Protein AF-A0AAJ5C1U9-F1 (afdb_monomer)

Organism: NCBI:txid1010

pLDDT: mean 83.87, std 9.28, range [58.94, 96.69]

Solvent-accessible surface area (backbone atoms only — not comparable to full-atom values): 5823 Å² total; per-residue (Å²): 107,58,86,81,45,65,88,52,73,39,72,42,78,56,99,93,44,58,37,71,34,45,79,69,57,89,79,74,87,80,86,63,81,85,68,64,58,55,87,68,57,90,70,85,88,76,88,62,99,40,72,65,67,41,40,72,78,59,61,78,93,62,54,71,69,56,49,50,48,38,72,75,45,49,55,60,53,51,52,54,52,51,52,52,63,74,74,107

Secondary structure (DSSP, 8-state):
-TTTSTT--S-EEETTEEES-SSS---S--SS--GGGGGG-S------SSHHHHHHHS-----HHHHHHIIIIIHHHHHHHHHHHHT-

Structure (mmCIF, N/CA/C/O backbone):
data_AF-A0AAJ5C1U9-F1
#
_entry.id   AF-A0AAJ5C1U9-F1
#
loop_
_atom_site.group_PDB
_atom_site.id
_atom_site.type_symbol
_atom_site.label_atom_id
_atom_site.label_alt_id
_atom_site.label_comp_id
_atom_site.label_asym_id
_atom_site.label_entity_id
_atom_site.label_seq_id
_atom_site.pdbx_PDB_ins_code
_atom_site.Cartn_x
_atom_site.Cartn_y
_atom_site.Cartn_z
_atom_site.occupancy
_atom_site.B_iso_or_equiv
_atom_site.auth_seq_id
_atom_site.auth_comp_id
_atom_site.auth_asym_id
_atom_site.auth_atom_id
_atom_site.pdbx_PDB_model_num
ATOM 1 N N . MET A 1 1 ? 8.405 16.117 -4.243 1.00 76.06 1 MET A N 1
ATOM 2 C CA . MET A 1 1 ? 9.081 15.231 -3.264 1.00 76.06 1 MET A CA 1
ATOM 3 C C . MET A 1 1 ? 10.554 15.571 -3.092 1.00 76.06 1 MET A C 1
ATOM 5 O O . MET A 1 1 ? 10.930 15.873 -1.971 1.00 76.06 1 MET A O 1
ATOM 9 N N . GLN A 1 2 ? 11.362 15.604 -4.155 1.00 79.88 2 GLN A N 1
ATOM 10 C CA . GLN A 1 2 ? 12.803 15.907 -4.069 1.00 79.88 2 GLN A CA 1
ATOM 11 C C . GLN A 1 2 ? 13.116 17.228 -3.349 1.00 79.88 2 GLN A C 1
ATOM 13 O O . GLN A 1 2 ? 13.978 17.277 -2.484 1.00 79.88 2 GLN A O 1
ATOM 18 N N . GLN A 1 3 ? 12.328 18.282 -3.591 1.00 83.44 3 GLN A N 1
ATOM 19 C CA . GLN A 1 3 ? 12.480 19.551 -2.866 1.00 83.44 3 GLN A CA 1
ATOM 20 C C . GLN A 1 3 ? 12.145 19.479 -1.365 1.00 83.44 3 GLN A C 1
ATOM 22 O O . GLN A 1 3 ? 12.628 20.309 -0.604 1.00 83.44 3 GLN A O 1
ATOM 27 N N . LYS A 1 4 ? 11.313 18.521 -0.941 1.00 85.00 4 LYS A N 1
ATOM 28 C CA . LYS A 1 4 ? 10.919 18.324 0.463 1.00 85.00 4 LYS A CA 1
ATOM 29 C C . LYS A 1 4 ? 11.934 17.461 1.223 1.00 85.00 4 LYS A C 1
ATOM 31 O O . LYS A 1 4 ? 12.061 17.608 2.429 1.00 85.00 4 LYS A O 1
ATOM 36 N N . PHE A 1 5 ? 12.653 16.589 0.517 1.00 84.12 5 PHE A N 1
ATOM 37 C CA . PHE A 1 5 ? 13.634 15.653 1.072 1.00 84.12 5 PHE A CA 1
ATOM 38 C C . PHE A 1 5 ? 15.028 15.889 0.465 1.00 84.12 5 PHE A C 1
ATOM 40 O O . PHE A 1 5 ? 15.695 14.946 0.059 1.00 84.12 5 PHE A O 1
ATOM 47 N N . ARG A 1 6 ? 15.461 17.156 0.368 1.00 80.75 6 ARG A N 1
ATOM 48 C CA . ARG A 1 6 ? 16.724 17.550 -0.296 1.00 80.75 6 ARG A CA 1
ATOM 49 C C . ARG A 1 6 ? 17.979 16.957 0.351 1.00 80.75 6 ARG A C 1
ATOM 51 O O . ARG A 1 6 ? 18.957 16.730 -0.344 1.00 80.75 6 ARG A O 1
ATOM 58 N N . GLU A 1 7 ? 17.921 16.681 1.651 1.00 82.19 7 GLU A N 1
ATOM 59 C CA . GLU A 1 7 ? 19.007 16.050 2.416 1.00 82.19 7 GLU A CA 1
ATOM 60 C C . GLU A 1 7 ? 19.157 14.545 2.115 1.00 82.19 7 GLU A C 1
ATOM 62 O O . GLU A 1 7 ? 20.147 13.925 2.491 1.00 82.19 7 GLU A O 1
ATOM 67 N N . CYS A 1 8 ? 18.173 13.928 1.449 1.00 79.81 8 CYS A N 1
ATOM 68 C CA . CYS A 1 8 ? 18.243 12.530 1.042 1.00 79.81 8 CYS A CA 1
ATOM 69 C C . CYS A 1 8 ? 19.023 12.435 -0.274 1.00 79.81 8 CYS A C 1
ATOM 71 O O . CYS A 1 8 ? 18.492 12.689 -1.354 1.00 79.81 8 CYS A O 1
ATOM 73 N N . THR A 1 9 ? 20.310 12.114 -0.172 1.00 77.81 9 THR A N 1
ATOM 74 C CA . THR A 1 9 ? 21.234 12.053 -1.316 1.00 77.81 9 THR A CA 1
ATOM 75 C C . THR A 1 9 ? 21.375 10.653 -1.916 1.00 77.81 9 THR A C 1
ATOM 77 O O . THR A 1 9 ? 21.981 10.500 -2.973 1.00 77.81 9 THR A O 1
ATOM 80 N N . THR A 1 10 ? 20.821 9.638 -1.253 1.00 82.25 10 THR A N 1
ATOM 81 C CA . THR A 1 10 ? 20.986 8.219 -1.586 1.00 82.25 10 THR A CA 1
ATOM 82 C C . THR A 1 10 ? 19.619 7.552 -1.787 1.00 82.25 10 THR A C 1
ATOM 84 O O . THR A 1 10 ? 18.759 8.104 -2.480 1.00 82.25 10 THR A O 1
ATOM 87 N 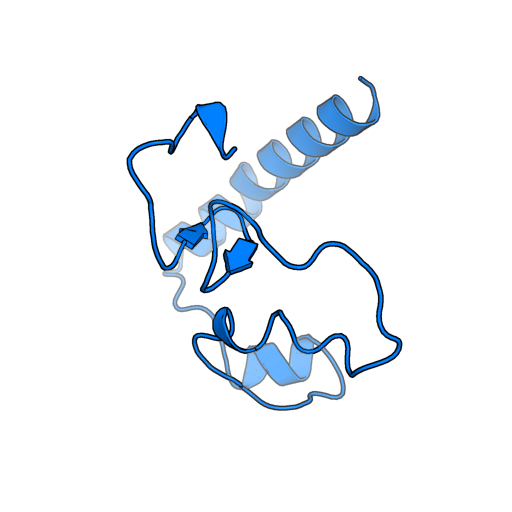N . THR A 1 11 ? 19.405 6.369 -1.209 1.00 85.81 11 THR A N 1
ATOM 88 C CA . THR A 1 11 ? 18.169 5.604 -1.330 1.00 85.81 11 THR A CA 1
ATOM 89 C C . THR A 1 11 ? 17.009 6.307 -0.632 1.00 85.81 11 THR A C 1
ATOM 91 O O . THR A 1 11 ? 17.089 6.664 0.545 1.00 85.81 11 THR A O 1
ATOM 94 N N . PHE A 1 12 ? 15.892 6.434 -1.342 1.00 85.75 12 PHE A N 1
ATOM 95 C CA . PHE A 1 12 ? 14.628 6.910 -0.796 1.00 85.75 12 PHE A CA 1
ATOM 96 C C . PHE A 1 12 ? 13.572 5.813 -0.885 1.00 85.75 12 PHE A C 1
ATOM 98 O O . PHE A 1 12 ? 13.364 5.242 -1.953 1.00 85.75 12 PHE A O 1
ATOM 105 N N . CYS A 1 13 ? 12.874 5.571 0.226 1.00 83.06 13 CYS A N 1
ATOM 106 C CA . CYS A 1 13 ? 11.715 4.689 0.303 1.00 83.06 13 CYS A CA 1
ATOM 107 C C . CYS A 1 13 ? 10.582 5.407 1.047 1.00 83.06 13 CYS A C 1
ATOM 109 O O . CYS A 1 13 ? 10.716 5.758 2.222 1.00 83.06 13 CYS A O 1
ATOM 111 N N . GLY A 1 14 ? 9.463 5.654 0.367 1.00 79.62 14 GLY A N 1
ATOM 112 C CA . GLY A 1 14 ? 8.303 6.300 0.975 1.00 79.62 14 GLY A CA 1
ATOM 113 C C . GLY A 1 14 ? 7.241 6.696 -0.042 1.00 79.62 14 GLY A C 1
ATOM 114 O O . GLY A 1 14 ? 7.524 6.850 -1.224 1.00 79.62 14 GLY A O 1
ATOM 115 N N . TYR A 1 15 ? 5.999 6.876 0.418 1.00 80.56 15 TYR A N 1
ATOM 116 C CA . TYR A 1 15 ? 4.862 7.268 -0.434 1.00 80.56 15 TYR A CA 1
ATOM 117 C C . TYR A 1 15 ? 4.651 6.358 -1.666 1.00 80.56 15 TYR A C 1
ATOM 119 O O . TYR A 1 15 ? 4.149 6.817 -2.686 1.00 80.56 15 TYR A O 1
ATOM 127 N N . GLY A 1 16 ? 5.048 5.081 -1.584 1.00 75.50 16 GLY A N 1
ATOM 128 C CA . GLY A 1 16 ? 4.987 4.136 -2.707 1.00 75.50 16 GLY A CA 1
ATOM 129 C C . GLY A 1 16 ? 6.100 4.296 -3.750 1.00 75.50 16 GLY A C 1
ATOM 130 O O . GLY A 1 16 ? 6.011 3.702 -4.818 1.00 75.50 16 GLY A O 1
ATOM 131 N N . VAL A 1 17 ? 7.138 5.086 -3.460 1.00 77.50 17 VAL A N 1
ATOM 132 C CA . VAL A 1 17 ? 8.305 5.294 -4.325 1.00 77.50 17 VAL A CA 1
ATOM 133 C C . VAL A 1 17 ? 9.534 4.672 -3.671 1.00 77.50 17 VAL A C 1
ATOM 135 O O . VAL A 1 17 ? 9.814 4.946 -2.501 1.00 77.50 17 VAL A O 1
ATOM 138 N N . TYR A 1 18 ? 10.277 3.881 -4.444 1.00 80.81 18 TYR A N 1
ATOM 139 C CA . TYR A 1 18 ? 11.615 3.415 -4.099 1.00 80.81 18 TYR A CA 1
ATOM 140 C C . T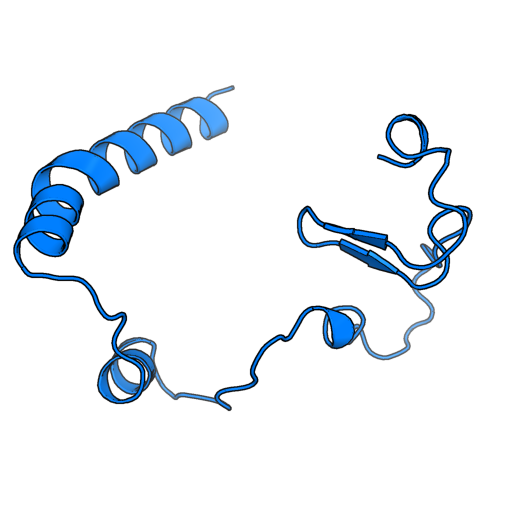YR A 1 18 ? 12.592 3.819 -5.211 1.00 80.81 18 TYR A C 1
ATOM 142 O O . TYR A 1 18 ? 12.321 3.578 -6.384 1.00 80.81 18 TYR A O 1
ATOM 150 N N . THR A 1 19 ? 13.726 4.425 -4.863 1.00 81.75 19 THR A N 1
ATOM 151 C CA . THR A 1 19 ? 14.834 4.685 -5.800 1.00 81.75 19 THR A CA 1
ATOM 152 C C . THR A 1 19 ? 16.161 4.706 -5.051 1.00 81.75 19 THR A C 1
ATOM 154 O O . THR A 1 19 ? 16.232 5.254 -3.954 1.00 81.75 19 THR A O 1
AT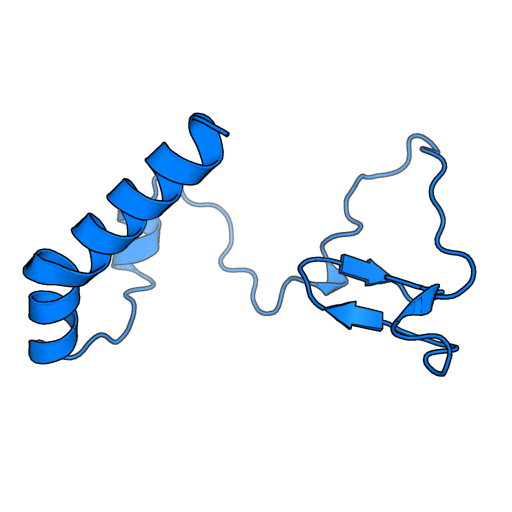OM 157 N N . ASP A 1 20 ? 17.217 4.155 -5.652 1.00 82.81 20 ASP A N 1
ATOM 158 C CA . ASP A 1 20 ? 18.589 4.245 -5.122 1.00 82.81 20 ASP A CA 1
ATOM 159 C C . ASP A 1 20 ? 19.263 5.584 -5.436 1.00 82.81 20 ASP A C 1
ATOM 161 O O . ASP A 1 20 ? 20.275 5.937 -4.834 1.00 82.81 20 ASP A O 1
ATOM 165 N N . ASN A 1 21 ? 18.692 6.343 -6.372 1.00 82.88 21 ASN A N 1
ATOM 166 C CA . ASN A 1 21 ? 19.154 7.670 -6.741 1.00 82.88 21 ASN A CA 1
ATOM 167 C C . ASN A 1 21 ? 17.983 8.645 -6.634 1.00 82.88 21 ASN A C 1
ATOM 169 O O . ASN A 1 21 ? 17.228 8.848 -7.585 1.00 82.88 21 ASN A O 1
ATOM 173 N N . PHE A 1 22 ? 17.784 9.215 -5.446 1.00 84.75 22 PHE A N 1
ATOM 174 C CA . PHE A 1 22 ? 16.667 10.126 -5.211 1.00 84.75 22 PHE A CA 1
ATOM 175 C C . PHE A 1 22 ? 16.854 11.505 -5.854 1.00 84.75 22 PHE A C 1
ATOM 177 O O . PHE A 1 22 ? 15.869 12.148 -6.223 1.00 84.75 22 PHE A O 1
ATOM 184 N N . LEU A 1 23 ? 18.100 11.953 -6.032 1.00 83.12 23 LEU A N 1
ATOM 185 C CA . LEU A 1 23 ? 18.406 13.237 -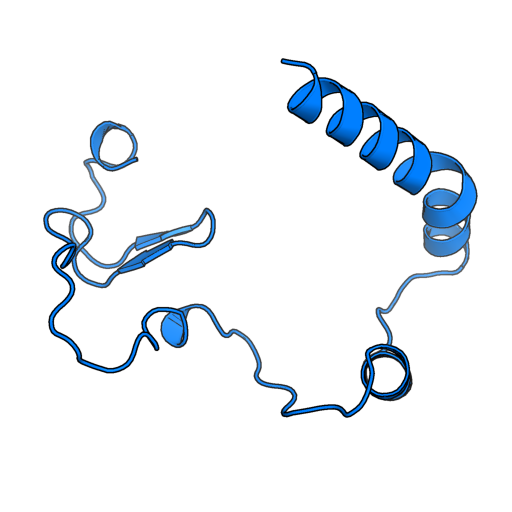6.669 1.00 83.12 23 LEU A CA 1
ATOM 186 C C . LEU A 1 23 ? 18.183 13.195 -8.182 1.00 83.12 23 LEU A C 1
ATOM 188 O O . LEU A 1 23 ? 17.680 14.164 -8.746 1.00 83.12 23 LEU A O 1
ATOM 192 N N . ASN A 1 24 ? 18.512 12.072 -8.820 1.00 83.69 24 ASN A N 1
ATOM 193 C CA . ASN A 1 24 ? 18.329 11.867 -10.252 1.00 83.69 24 ASN A CA 1
ATOM 194 C C . ASN A 1 24 ? 17.791 10.453 -10.545 1.00 83.69 24 ASN A C 1
ATOM 196 O O . ASN A 1 24 ? 18.539 9.599 -11.029 1.00 83.69 24 ASN A O 1
ATOM 200 N N . PRO A 1 25 ? 16.521 10.166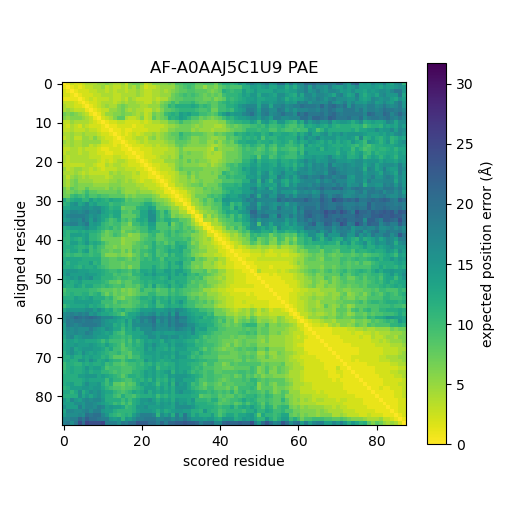 -10.205 1.00 79.50 25 PRO A N 1
ATOM 201 C CA . PRO A 1 25 ? 15.917 8.879 -10.508 1.00 79.50 25 PRO A CA 1
ATOM 202 C C . PRO A 1 25 ? 15.795 8.719 -12.023 1.00 79.50 25 PRO A C 1
ATOM 204 O O . PRO A 1 25 ? 15.529 9.683 -12.738 1.00 79.50 25 PRO A O 1
ATOM 207 N N . MET A 1 26 ? 15.960 7.494 -12.511 1.00 75.81 26 MET A N 1
ATOM 208 C CA . MET A 1 26 ? 15.694 7.178 -13.909 1.00 75.81 26 MET A CA 1
ATOM 209 C C . MET A 1 26 ? 14.191 7.325 -14.175 1.00 75.81 26 MET A C 1
ATOM 211 O O . MET A 1 26 ? 13.389 6.555 -13.652 1.00 75.81 26 MET A O 1
ATOM 215 N N . ILE A 1 27 ? 13.818 8.362 -14.925 1.00 77.12 27 ILE A N 1
ATOM 216 C CA . ILE A 1 27 ? 12.421 8.673 -15.273 1.00 77.12 27 ILE A CA 1
ATOM 217 C C . ILE A 1 27 ? 12.069 8.286 -16.710 1.00 77.12 27 ILE A C 1
ATOM 219 O O . ILE A 1 27 ? 10.890 8.218 -17.053 1.00 77.12 27 ILE A O 1
ATOM 223 N N . ASP A 1 28 ? 13.084 8.038 -17.535 1.00 82.56 28 ASP A N 1
ATOM 224 C CA . ASP A 1 28 ? 12.902 7.623 -18.915 1.00 82.56 28 ASP A CA 1
ATOM 225 C C . ASP A 1 28 ? 12.573 6.135 -18.972 1.00 82.56 28 ASP A C 1
ATOM 227 O O . ASP A 1 28 ? 13.235 5.299 -18.355 1.00 82.56 28 ASP A O 1
ATOM 231 N N . TRP A 1 29 ? 11.531 5.816 -19.734 1.00 75.31 29 TRP A N 1
ATOM 232 C CA . TRP A 1 29 ? 11.170 4.442 -20.033 1.00 75.31 29 TRP A CA 1
ATOM 233 C C . TRP A 1 29 ? 12.157 3.866 -21.050 1.00 75.31 29 TRP A C 1
ATOM 235 O O . TRP A 1 29 ? 12.201 4.307 -22.197 1.00 75.31 29 TRP A O 1
ATOM 245 N N . ASP A 1 30 ? 12.930 2.866 -20.642 1.00 79.06 30 ASP A N 1
ATOM 246 C CA . ASP A 1 30 ? 13.9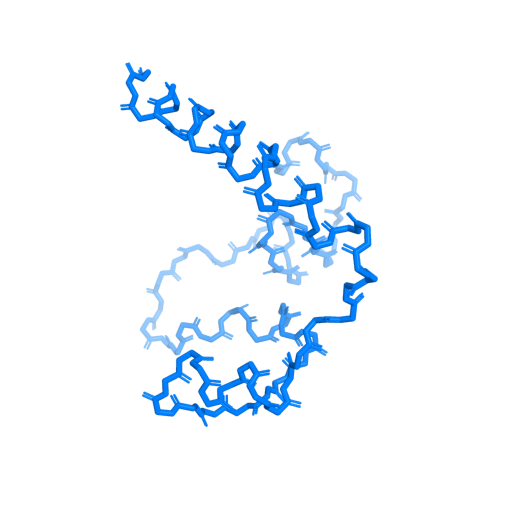89 2.246 -21.445 1.00 79.06 30 ASP A CA 1
ATOM 247 C C . ASP A 1 30 ? 13.586 0.888 -22.047 1.00 79.06 30 ASP A C 1
ATOM 249 O O . ASP A 1 30 ? 14.445 0.158 -22.537 1.00 79.06 30 ASP A O 1
ATOM 253 N N . LEU A 1 31 ? 12.287 0.552 -22.025 1.00 76.75 31 LEU A N 1
ATOM 254 C CA . LEU A 1 31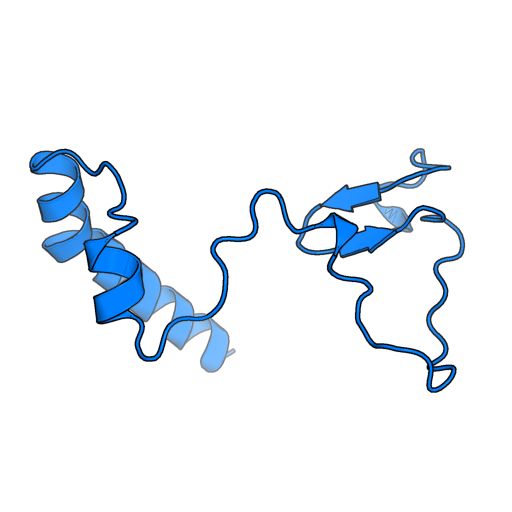 ? 11.727 -0.744 -22.445 1.00 76.75 31 LEU A CA 1
ATOM 255 C C . LEU A 1 31 ? 12.225 -1.954 -21.629 1.00 76.75 31 LEU A C 1
ATOM 257 O O . LEU A 1 31 ? 11.875 -3.086 -21.973 1.00 76.75 31 LEU A O 1
ATOM 261 N N . ASN A 1 32 ? 12.984 -1.751 -20.545 1.00 70.75 32 ASN A N 1
ATOM 262 C CA . ASN A 1 32 ? 13.306 -2.820 -19.602 1.00 70.75 32 ASN A CA 1
ATOM 263 C C . ASN A 1 32 ? 12.109 -3.120 -18.691 1.00 70.75 32 ASN A C 1
ATOM 265 O O . ASN A 1 32 ? 11.100 -2.423 -18.696 1.00 70.75 32 ASN A O 1
ATOM 269 N N . ASN A 1 33 ? 12.181 -4.204 -17.916 1.00 66.50 33 ASN A N 1
ATOM 270 C CA . ASN A 1 33 ? 11.074 -4.615 -17.052 1.00 66.50 33 ASN A CA 1
ATOM 271 C C . ASN A 1 33 ? 10.648 -3.481 -16.098 1.00 66.50 33 ASN A C 1
ATOM 273 O O . ASN A 1 33 ? 11.481 -2.910 -15.398 1.00 66.50 33 ASN A O 1
ATOM 277 N N . THR A 1 34 ? 9.337 -3.233 -15.974 1.00 61.25 34 THR A N 1
ATOM 278 C CA . THR A 1 34 ? 8.724 -2.271 -15.025 1.00 61.25 34 THR A CA 1
ATOM 279 C C . THR A 1 34 ? 8.885 -2.670 -13.551 1.00 61.25 34 THR A C 1
ATOM 281 O O . THR A 1 34 ? 8.227 -2.103 -12.676 1.00 61.25 34 THR A O 1
ATOM 284 N N . PHE A 1 35 ? 9.740 -3.645 -13.241 1.00 63.06 35 PHE A N 1
ATOM 285 C CA . PHE A 1 35 ? 9.890 -4.244 -11.918 1.00 63.06 35 PHE A CA 1
ATOM 286 C C . PHE A 1 35 ? 10.672 -3.334 -10.954 1.00 63.06 35 PHE A C 1
ATOM 288 O O . PHE A 1 35 ? 11.484 -3.794 -10.176 1.00 63.06 35 PHE A O 1
ATOM 295 N N . ILE A 1 36 ? 10.418 -2.026 -11.009 1.00 58.94 36 ILE A N 1
ATOM 296 C CA . ILE A 1 36 ? 10.968 -0.980 -10.136 1.00 58.94 36 ILE A CA 1
ATOM 297 C C . ILE A 1 36 ? 10.308 -1.033 -8.740 1.00 58.94 36 ILE A C 1
ATOM 299 O O . ILE A 1 36 ? 10.828 -0.490 -7.769 1.00 58.94 36 ILE A O 1
ATOM 303 N N . GLN A 1 37 ? 9.149 -1.697 -8.620 1.00 59.34 37 GLN A N 1
ATOM 304 C CA . GLN A 1 37 ? 8.434 -1.876 -7.349 1.00 59.34 37 GLN A CA 1
ATOM 305 C C . GLN A 1 37 ? 8.939 -3.061 -6.519 1.00 59.34 37 GLN A C 1
ATOM 307 O O . GLN A 1 37 ? 8.481 -3.236 -5.392 1.00 59.34 37 GLN A O 1
ATOM 312 N N . ASP A 1 38 ? 9.879 -3.849 -7.037 1.00 65.69 38 ASP A N 1
ATOM 313 C CA . ASP A 1 38 ? 10.443 -5.019 -6.361 1.00 65.69 38 ASP A CA 1
ATOM 314 C C . ASP A 1 38 ? 11.066 -4.678 -5.011 1.00 65.69 38 ASP A C 1
ATOM 316 O O . ASP A 1 38 ? 10.822 -5.348 -4.010 1.00 65.69 38 ASP A O 1
ATOM 320 N N . LYS A 1 39 ? 11.773 -3.551 -4.955 1.00 68.62 39 LYS A N 1
ATOM 321 C CA . LYS A 1 39 ? 12.394 -3.029 -3.737 1.00 68.62 39 LYS A CA 1
ATOM 322 C C . LYS A 1 39 ? 11.376 -2.517 -2.714 1.00 68.62 39 LYS A C 1
ATOM 324 O O . LYS A 1 39 ? 11.732 -2.282 -1.562 1.00 68.62 39 LYS A O 1
ATOM 329 N N . GLY A 1 40 ? 10.114 -2.349 -3.117 1.00 63.47 40 GLY A N 1
ATOM 330 C CA . GLY A 1 40 ? 8.985 -2.054 -2.234 1.00 63.47 40 GLY A CA 1
ATOM 331 C C . GLY A 1 40 ? 8.237 -3.297 -1.734 1.00 63.47 40 GLY A C 1
A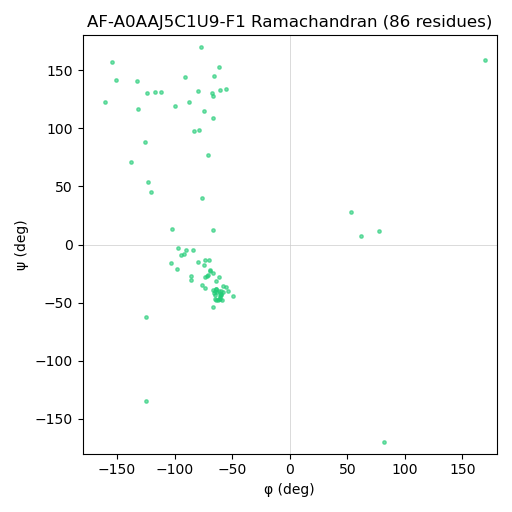TOM 332 O O . GLY A 1 40 ? 7.371 -3.169 -0.863 1.00 63.47 40 GLY A O 1
ATOM 333 N N . ILE A 1 41 ? 8.545 -4.491 -2.254 1.00 72.56 41 ILE A N 1
ATOM 334 C CA . ILE A 1 41 ? 7.911 -5.743 -1.831 1.00 72.56 41 ILE A CA 1
ATOM 335 C C . ILE A 1 41 ? 8.543 -6.187 -0.509 1.00 72.56 41 ILE A C 1
ATOM 337 O O . ILE A 1 41 ? 9.602 -6.802 -0.469 1.00 72.56 41 ILE A O 1
ATOM 341 N N . ASN A 1 42 ? 7.865 -5.896 0.601 1.00 74.00 42 ASN A N 1
ATOM 342 C CA . ASN A 1 42 ? 8.297 -6.367 1.923 1.00 74.00 42 ASN A CA 1
ATOM 343 C C . ASN A 1 42 ? 8.098 -7.878 2.109 1.00 74.00 42 ASN A C 1
ATOM 345 O O . ASN A 1 42 ? 8.762 -8.493 2.940 1.00 74.00 42 ASN A O 1
ATOM 349 N N . GLN A 1 43 ? 7.146 -8.463 1.381 1.00 79.62 43 GLN A N 1
ATOM 350 C CA . GLN A 1 43 ? 6.859 -9.889 1.403 1.00 79.62 43 GLN A CA 1
ATOM 351 C C . GLN A 1 43 ? 6.081 -10.264 0.143 1.00 79.62 43 GLN A C 1
ATOM 353 O O . GLN A 1 43 ? 5.006 -9.719 -0.103 1.00 79.62 43 GLN A O 1
ATOM 358 N N . ASP A 1 44 ? 6.623 -11.199 -0.632 1.00 83.81 44 ASP A N 1
ATOM 359 C CA . ASP A 1 44 ? 5.912 -11.817 -1.746 1.00 83.81 44 ASP A CA 1
ATOM 360 C C . ASP A 1 44 ? 5.118 -13.023 -1.223 1.00 83.81 44 ASP A C 1
ATOM 362 O O . ASP A 1 44 ? 5.675 -13.925 -0.593 1.00 83.81 44 ASP A O 1
ATOM 366 N N . PHE A 1 45 ? 3.804 -13.014 -1.438 1.00 86.75 45 PHE A N 1
ATOM 367 C CA . PHE A 1 45 ? 2.910 -14.114 -1.066 1.00 86.75 45 PHE A CA 1
ATOM 368 C C . PHE A 1 45 ? 2.624 -15.061 -2.241 1.00 86.75 45 PHE A C 1
ATOM 370 O O . PHE A 1 45 ? 1.962 -16.082 -2.053 1.00 86.75 45 PHE A O 1
ATOM 377 N N . GLY A 1 46 ? 3.141 -14.750 -3.430 1.00 88.94 46 GLY A N 1
ATOM 378 C CA . GLY A 1 46 ? 2.867 -15.455 -4.671 1.00 88.94 46 GLY A CA 1
ATOM 379 C C . GLY A 1 46 ? 1.557 -15.023 -5.329 1.00 88.94 46 GLY A C 1
ATOM 380 O O . GLY A 1 46 ? 0.918 -14.037 -4.954 1.00 88.94 46 GLY A O 1
ATOM 381 N N . LEU A 1 47 ? 1.163 -15.785 -6.347 1.00 91.25 47 LEU A N 1
ATOM 382 C CA . LEU A 1 47 ? -0.060 -15.559 -7.110 1.00 91.25 47 LEU A CA 1
ATOM 383 C C . LEU A 1 47 ? -1.233 -16.338 -6.509 1.00 91.25 47 LEU A C 1
ATOM 385 O O . LEU A 1 47 ? -1.077 -17.468 -6.046 1.00 91.25 47 LEU A O 1
ATOM 389 N N . PHE A 1 48 ? -2.416 -15.732 -6.565 1.00 92.69 48 PHE A N 1
ATOM 390 C CA . PHE A 1 48 ? -3.670 -16.308 -6.092 1.00 92.69 48 PHE A CA 1
ATOM 391 C C . PHE A 1 48 ? -4.746 -16.119 -7.154 1.00 92.69 48 PHE A C 1
ATOM 393 O O . PHE A 1 48 ? -4.841 -15.048 -7.753 1.00 92.69 48 PHE A O 1
ATOM 400 N N . ASP A 1 49 ? -5.589 -17.133 -7.340 1.00 94.12 49 ASP A N 1
ATOM 401 C CA . ASP A 1 49 ? -6.664 -17.105 -8.340 1.00 94.12 49 ASP A CA 1
ATOM 402 C C . ASP A 1 49 ? -7.783 -16.117 -7.969 1.00 94.12 49 ASP A C 1
ATOM 404 O O . ASP A 1 49 ? -8.547 -15.668 -8.822 1.00 94.12 49 ASP A O 1
ATOM 408 N N . SER A 1 50 ? -7.898 -15.770 -6.682 1.00 93.19 50 SER A N 1
ATOM 409 C CA . SER A 1 50 ? -8.855 -14.780 -6.185 1.00 93.19 50 SER A CA 1
ATOM 410 C C . SER A 1 50 ? -8.391 -14.120 -4.879 1.00 93.19 50 SER A C 1
ATOM 412 O O . SER A 1 50 ? -7.648 -14.736 -4.105 1.00 93.19 50 SER A O 1
ATOM 414 N N . PRO A 1 51 ? -8.889 -12.908 -4.565 1.00 87.12 51 PRO A N 1
ATOM 415 C CA . PRO A 1 51 ? -8.666 -12.273 -3.267 1.00 87.12 51 PRO A CA 1
ATOM 416 C C . PRO A 1 51 ? -9.103 -13.144 -2.083 1.00 87.12 51 PRO A C 1
ATOM 418 O O . PRO A 1 51 ? -8.426 -13.163 -1.059 1.00 87.12 51 PRO A O 1
ATOM 421 N N . ASP A 1 52 ? -10.196 -13.899 -2.222 1.00 87.00 52 ASP A N 1
ATOM 422 C CA . ASP A 1 52 ? -10.700 -14.759 -1.148 1.00 87.00 52 ASP A CA 1
ATOM 423 C C . ASP A 1 52 ? -9.712 -15.888 -0.826 1.00 87.00 52 ASP A C 1
ATOM 425 O O . ASP A 1 52 ? -9.391 -16.102 0.342 1.00 87.00 52 ASP A O 1
ATOM 429 N N . SER A 1 53 ? -9.138 -16.534 -1.852 1.00 93.50 53 SER A N 1
ATOM 430 C CA . SER A 1 53 ? -8.105 -17.569 -1.671 1.00 93.50 53 SER A CA 1
ATOM 431 C C . SER A 1 53 ? -6.815 -17.030 -1.035 1.00 93.50 53 SER A C 1
ATOM 433 O O . SER A 1 53 ? -6.146 -17.738 -0.277 1.00 93.50 53 SER A O 1
ATOM 435 N N . PHE A 1 54 ? -6.483 -15.759 -1.294 1.00 93.44 54 PHE A N 1
ATOM 436 C CA . PHE A 1 54 ? -5.395 -15.062 -0.609 1.00 93.44 54 PHE A CA 1
ATOM 437 C C . PHE A 1 54 ? -5.724 -14.859 0.867 1.00 93.44 54 PHE A C 1
ATOM 439 O O . PHE A 1 54 ? -4.954 -15.269 1.738 1.00 93.44 54 PHE A O 1
ATOM 446 N N . TYR A 1 55 ? -6.875 -14.254 1.167 1.00 89.31 55 TYR A N 1
ATOM 447 C CA . TYR A 1 55 ? -7.243 -13.933 2.541 1.00 89.31 55 TYR A CA 1
ATOM 448 C C . TYR A 1 55 ? -7.555 -15.167 3.380 1.00 89.31 55 TYR A C 1
ATOM 450 O O . TYR A 1 55 ? -7.395 -15.088 4.590 1.00 89.31 55 TYR A O 1
ATOM 458 N N . GLU A 1 56 ? -7.928 -16.302 2.792 1.00 88.75 56 GLU A N 1
ATOM 459 C CA . GLU A 1 56 ? -8.050 -17.572 3.514 1.00 88.75 56 GLU A CA 1
ATOM 460 C C . GLU A 1 56 ? -6.712 -17.997 4.143 1.00 88.75 56 GLU A C 1
ATOM 462 O O . GLU A 1 56 ? -6.668 -18.370 5.317 1.00 88.75 56 GLU A O 1
ATOM 467 N N . LYS A 1 57 ? -5.606 -17.869 3.397 1.00 90.50 57 LYS A N 1
ATOM 468 C CA . LYS A 1 57 ? -4.253 -18.213 3.875 1.00 90.50 57 LYS A CA 1
ATOM 469 C C . LYS A 1 57 ? -3.576 -17.074 4.641 1.00 90.50 57 LYS A C 1
ATOM 471 O O . LYS A 1 57 ? -2.787 -17.325 5.551 1.00 90.50 57 LYS A O 1
ATOM 476 N N . HIS A 1 58 ? -3.890 -15.826 4.296 1.00 89.75 58 HIS A N 1
ATOM 477 C CA . HIS A 1 58 ? -3.245 -14.616 4.812 1.00 89.75 58 HIS A CA 1
ATOM 478 C C . HIS A 1 58 ? -4.248 -13.659 5.468 1.00 89.75 58 HIS A C 1
ATOM 480 O O . HIS A 1 58 ? -4.313 -12.468 5.150 1.00 89.75 58 HIS A O 1
ATOM 486 N N . GLN A 1 59 ? -5.034 -14.166 6.424 1.00 84.19 59 GLN A N 1
ATOM 487 C CA . GLN A 1 59 ? -5.968 -13.329 7.177 1.00 84.19 59 GLN A CA 1
ATOM 488 C C . GLN A 1 59 ? -5.241 -12.217 7.938 1.00 84.19 59 GLN A C 1
ATOM 490 O O . GLN A 1 59 ? -4.279 -12.438 8.680 1.00 84.19 59 GLN A O 1
ATOM 495 N N . GLN A 1 60 ? -5.765 -10.999 7.820 1.00 81.69 60 GLN A N 1
ATOM 496 C CA . GLN A 1 60 ? -5.330 -9.895 8.662 1.00 81.69 60 GLN A CA 1
ATOM 497 C C . GLN A 1 60 ? -5.739 -10.172 10.113 1.00 81.69 60 GLN A C 1
ATOM 499 O O . GLN A 1 60 ? -6.911 -10.419 10.400 1.00 81.69 60 GLN A O 1
ATOM 504 N N . LYS A 1 61 ? -4.785 -10.086 11.048 1.00 81.06 61 LYS A N 1
ATOM 505 C CA . LYS A 1 61 ? -5.034 -10.247 12.490 1.00 81.06 61 LYS A CA 1
ATOM 506 C C . LYS A 1 61 ? -5.801 -9.044 13.049 1.00 81.06 61 LYS A C 1
ATOM 508 O O . LYS A 1 61 ? -5.239 -8.162 13.699 1.00 81.06 61 LYS A O 1
ATOM 513 N N . LEU A 1 62 ? -7.100 -8.993 12.785 1.00 81.81 62 LEU A N 1
ATOM 514 C CA . LEU A 1 62 ? -8.013 -8.007 13.349 1.00 81.81 62 LEU A CA 1
ATOM 515 C C . LEU A 1 62 ? -8.766 -8.646 14.513 1.00 81.81 62 LEU A C 1
ATOM 517 O O . LEU A 1 62 ? -9.490 -9.619 14.343 1.00 81.81 62 LEU A O 1
ATOM 521 N N . GLY A 1 63 ? -8.610 -8.081 15.711 1.00 88.12 63 GLY A N 1
ATOM 522 C CA . GLY A 1 63 ? -9.465 -8.457 16.835 1.00 88.12 63 GLY A CA 1
ATOM 523 C C . GLY A 1 63 ? -10.933 -8.139 16.531 1.00 88.12 63 GLY A C 1
ATOM 524 O O . GLY A 1 63 ? -11.221 -7.191 15.798 1.00 88.12 63 GLY A O 1
ATOM 525 N N . VAL A 1 64 ? -11.857 -8.886 17.141 1.00 90.56 64 VAL A N 1
ATOM 526 C CA . VAL A 1 64 ? -13.314 -8.776 16.911 1.00 90.56 64 VAL A CA 1
ATOM 527 C C . VAL A 1 64 ? -13.807 -7.328 16.998 1.00 90.56 64 VAL A C 1
ATOM 529 O O . VAL A 1 64 ? -14.523 -6.857 16.118 1.00 90.56 64 VAL A O 1
ATOM 532 N N . LEU A 1 65 ? -13.351 -6.572 18.004 1.00 93.69 65 LEU A N 1
ATOM 533 C CA . LEU A 1 65 ? -13.696 -5.155 18.155 1.00 93.69 65 LEU A CA 1
ATOM 534 C C . LEU A 1 65 ? -13.241 -4.308 16.959 1.00 93.69 65 LEU A C 1
ATOM 536 O O . LEU A 1 65 ? -14.017 -3.508 16.441 1.00 93.69 65 LEU A O 1
ATOM 540 N N . LYS A 1 66 ? -12.005 -4.504 16.479 1.00 91.38 66 LYS A N 1
ATOM 541 C CA . LYS A 1 66 ? -11.482 -3.781 15.309 1.00 91.38 66 LYS A CA 1
ATOM 542 C C . LYS A 1 66 ? -12.275 -4.128 14.053 1.00 91.38 66 LYS A C 1
ATOM 544 O O . LYS A 1 66 ? -12.556 -3.240 13.254 1.00 91.38 66 LYS A O 1
ATOM 549 N N . GLN A 1 67 ? -12.672 -5.389 13.901 1.00 90.06 67 GLN A N 1
ATOM 550 C CA . GLN A 1 67 ? -13.475 -5.835 12.767 1.00 90.06 67 GLN A CA 1
ATOM 551 C C . GLN A 1 67 ? -14.874 -5.200 12.774 1.00 90.06 67 GLN A C 1
ATOM 553 O O . GLN A 1 67 ? -15.342 -4.737 11.733 1.00 90.06 67 GLN A O 1
ATOM 558 N N . LEU A 1 68 ? -15.514 -5.102 13.945 1.00 94.00 68 LEU A N 1
ATOM 559 C CA . LEU A 1 68 ? -16.801 -4.417 14.098 1.00 94.00 68 LEU A CA 1
ATOM 560 C C . LEU A 1 68 ? -16.678 -2.919 13.796 1.00 94.00 68 LEU A C 1
ATOM 562 O O . LEU A 1 68 ? -17.445 -2.389 12.993 1.00 94.00 68 LEU A O 1
ATOM 566 N N . VAL A 1 69 ? -15.678 -2.244 14.368 1.00 95.62 69 VAL A N 1
ATOM 567 C CA . VAL A 1 69 ? -15.424 -0.816 14.110 1.00 95.62 69 VAL A CA 1
ATOM 568 C C . VAL A 1 69 ? -15.157 -0.566 12.624 1.00 95.62 69 VAL A C 1
ATOM 570 O O . VAL A 1 69 ? -15.699 0.377 12.043 1.00 95.62 69 VAL A O 1
ATOM 573 N N . TYR A 1 70 ? -14.377 -1.435 11.978 1.00 91.12 70 TYR A N 1
ATOM 574 C CA . TYR A 1 70 ? -14.121 -1.327 10.548 1.00 91.12 70 TYR A CA 1
ATOM 575 C C . TYR A 1 70 ? -15.406 -1.472 9.722 1.00 91.12 70 TYR A C 1
ATOM 577 O O . TYR A 1 70 ? -15.690 -0.634 8.860 1.00 91.12 70 TYR A O 1
ATOM 585 N N . ARG A 1 71 ? -16.211 -2.499 10.031 1.00 90.69 71 ARG A N 1
ATOM 586 C CA . ARG A 1 71 ? -17.465 -2.809 9.333 1.00 90.69 71 ARG A CA 1
ATOM 587 C C . ARG A 1 71 ? -18.510 -1.704 9.480 1.00 90.69 71 ARG A C 1
ATOM 589 O O . ARG A 1 71 ? -19.190 -1.409 8.503 1.00 90.69 71 ARG A O 1
ATOM 596 N N . TYR A 1 72 ? -18.654 -1.103 10.658 1.00 96.31 72 TYR A N 1
ATOM 597 C CA . TYR A 1 72 ? -19.745 -0.155 10.912 1.00 96.31 72 TYR A CA 1
ATOM 598 C C . TYR A 1 72 ? -19.354 1.317 10.778 1.00 96.31 72 TYR A C 1
ATOM 600 O O . TYR A 1 72 ? -20.230 2.145 10.547 1.00 96.31 72 TYR A O 1
ATOM 608 N N . VAL A 1 73 ? -18.067 1.661 10.882 1.00 95.94 73 VAL A N 1
ATOM 609 C CA . VAL A 1 73 ? -17.630 3.066 10.918 1.00 95.94 73 VAL A CA 1
ATOM 610 C C . VAL A 1 73 ? -16.592 3.358 9.840 1.00 95.94 73 VAL A C 1
ATOM 612 O O . VAL A 1 73 ? -16.852 4.153 8.935 1.00 95.94 73 VAL A O 1
ATOM 615 N N . VAL A 1 74 ? -15.427 2.705 9.902 1.00 95.19 74 VAL A N 1
ATOM 616 C CA . VAL A 1 74 ? -14.249 3.110 9.107 1.00 95.19 74 VAL A CA 1
ATOM 617 C C . VAL A 1 74 ? -14.522 3.041 7.608 1.00 95.19 74 VAL A C 1
ATOM 619 O O . VAL A 1 74 ? -14.256 4.018 6.906 1.00 95.19 74 VAL A O 1
ATOM 622 N N . ARG A 1 75 ? -15.119 1.944 7.115 1.00 94.56 75 ARG A N 1
ATOM 623 C CA . ARG A 1 75 ? -15.387 1.787 5.674 1.00 94.56 75 ARG A CA 1
ATOM 624 C C . ARG A 1 75 ? -16.266 2.908 5.109 1.00 94.56 75 ARG A C 1
ATOM 626 O O . ARG A 1 75 ? -16.059 3.363 3.992 1.00 94.56 75 ARG A O 1
ATOM 633 N N . HIS A 1 76 ? -17.223 3.401 5.895 1.00 95.62 76 HIS A N 1
ATOM 634 C CA . HIS A 1 76 ? -18.138 4.450 5.450 1.00 95.62 76 HIS A CA 1
ATOM 635 C C . HIS A 1 76 ? -17.462 5.824 5.431 1.00 95.62 76 HIS A C 1
ATOM 637 O O . HIS A 1 76 ? -17.730 6.621 4.534 1.00 95.62 76 HIS A O 1
ATOM 643 N N . ILE A 1 77 ? -16.558 6.091 6.379 1.00 96.69 77 ILE A N 1
ATOM 644 C CA . ILE A 1 77 ? -15.741 7.313 6.380 1.00 96.69 77 ILE A CA 1
ATOM 645 C C . ILE A 1 77 ? -14.798 7.319 5.173 1.00 96.69 77 ILE A C 1
ATOM 647 O O . ILE A 1 77 ? -14.738 8.318 4.456 1.00 96.69 77 ILE A O 1
ATOM 651 N N . MET A 1 78 ? -14.110 6.201 4.911 1.00 93.38 78 MET A N 1
ATOM 652 C CA . MET A 1 78 ? -13.211 6.069 3.760 1.00 93.38 78 MET A CA 1
ATOM 653 C C . MET A 1 78 ? -13.949 6.299 2.439 1.00 93.38 78 MET A C 1
ATOM 655 O O . MET A 1 78 ? -13.506 7.122 1.644 1.00 93.38 78 MET A O 1
ATOM 659 N N . ASN A 1 79 ? -15.110 5.663 2.245 1.00 94.25 79 ASN A N 1
ATOM 660 C CA . ASN A 1 79 ? -15.898 5.832 1.021 1.00 94.25 79 ASN A CA 1
ATOM 661 C C . ASN A 1 79 ? -16.362 7.284 0.827 1.00 94.25 79 ASN A C 1
ATOM 663 O O . ASN A 1 79 ? -16.293 7.808 -0.279 1.00 94.25 79 ASN A O 1
ATOM 667 N N . ARG A 1 80 ? -16.770 7.979 1.898 1.00 95.12 80 ARG A N 1
ATOM 668 C CA . ARG A 1 80 ? -17.135 9.406 1.817 1.00 95.12 80 ARG A CA 1
ATOM 669 C C . ARG A 1 80 ? -15.947 10.292 1.444 1.00 95.12 80 ARG A C 1
ATOM 671 O O . ARG A 1 80 ? -16.119 11.239 0.685 1.00 95.12 80 ARG A O 1
ATOM 678 N N . ASN A 1 81 ? -14.761 10.009 1.981 1.00 93.94 81 ASN A N 1
ATOM 679 C CA . ASN A 1 81 ? -13.547 10.741 1.620 1.00 93.94 81 ASN A CA 1
ATOM 680 C C . ASN A 1 81 ? -13.147 10.480 0.164 1.00 93.94 81 ASN A C 1
ATOM 682 O O . ASN A 1 81 ? -12.757 11.415 -0.527 1.00 93.94 81 ASN A O 1
ATOM 686 N N . PHE A 1 82 ? -13.291 9.240 -0.307 1.00 90.62 82 PHE A N 1
ATOM 687 C CA . PHE A 1 82 ? -13.022 8.881 -1.696 1.00 90.62 82 PHE A CA 1
ATOM 688 C C . PHE A 1 82 ? -13.935 9.638 -2.666 1.00 90.62 82 PHE A C 1
ATOM 690 O O . PHE A 1 82 ? -13.442 10.250 -3.610 1.00 90.62 82 PHE A O 1
ATOM 697 N N . GLU A 1 83 ? -15.243 9.689 -2.391 1.00 94.00 83 GLU A N 1
ATOM 698 C CA . GLU A 1 83 ? -16.169 10.467 -3.224 1.00 94.00 83 GLU A CA 1
ATOM 699 C C . GLU A 1 83 ? -15.803 11.955 -3.262 1.00 94.00 83 GLU A C 1
ATOM 701 O O . GLU A 1 83 ? -15.821 12.551 -4.333 1.00 94.00 83 GLU A O 1
ATOM 706 N N . LYS A 1 84 ? -15.386 12.542 -2.130 1.00 93.19 84 LYS A N 1
ATOM 707 C CA . LYS A 1 84 ? -14.927 13.942 -2.095 1.00 93.19 84 LYS A CA 1
ATOM 708 C C . LYS A 1 84 ? -13.717 14.186 -2.993 1.00 93.19 84 LYS A C 1
ATOM 710 O O . LYS A 1 84 ? -13.697 15.191 -3.692 1.00 93.19 84 LYS A O 1
ATOM 715 N N . ILE A 1 85 ? -12.731 13.285 -2.967 1.00 91.69 85 ILE A N 1
ATOM 716 C CA . ILE A 1 85 ? -11.533 13.379 -3.817 1.00 91.69 85 ILE A CA 1
ATOM 717 C C . ILE A 1 85 ? -11.918 13.261 -5.294 1.00 91.69 85 ILE A C 1
ATOM 719 O O . ILE A 1 85 ? -11.362 13.972 -6.118 1.00 91.69 85 ILE A O 1
ATOM 723 N N . ARG A 1 86 ? -12.878 12.394 -5.631 1.00 90.56 86 ARG A N 1
ATOM 724 C CA . ARG A 1 86 ? -13.336 12.202 -7.014 1.00 90.56 86 ARG A CA 1
ATOM 725 C C . ARG A 1 86 ? -14.158 13.379 -7.551 1.00 90.56 86 ARG A C 1
ATOM 727 O O . ARG A 1 86 ? -14.221 13.565 -8.760 1.00 90.56 86 ARG A O 1
ATOM 734 N N . SER A 1 87 ? -14.819 14.125 -6.668 1.00 86.56 87 SER A N 1
ATOM 735 C CA . SER A 1 87 ? -15.628 15.299 -7.020 1.00 86.56 87 SER A CA 1
ATOM 736 C C . SER A 1 87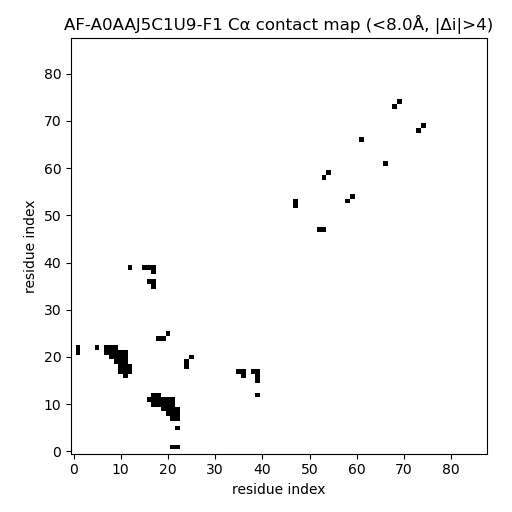 ? -14.867 16.632 -7.020 1.00 86.56 87 SER A C 1
ATOM 738 O O . SER A 1 87 ? -15.482 17.654 -7.318 1.00 86.56 87 SER A O 1
ATOM 740 N N . ALA A 1 88 ? -13.593 16.634 -6.616 1.00 70.00 88 ALA A N 1
ATOM 741 C CA . ALA A 1 88 ? -12.719 17.809 -6.586 1.00 70.00 88 ALA A CA 1
ATOM 742 C C . ALA A 1 88 ? -11.916 17.924 -7.886 1.00 70.00 88 ALA A C 1
ATOM 744 O O . ALA A 1 88 ? -11.686 19.076 -8.313 1.00 70.00 88 ALA A O 1
#

Sequence (88 aa):
MQQKFRECTTTFCGYGVYTDNFLNPMIDWDLNNTFIQDKGINQDFGLFDSPDSFYEKHQQKLGVLKQLVYRYVVRHIMNRNFEKIRSA

Radius of gyration: 18.76 Å; Cα contacts (8 Å, |Δi|>4): 43; chains: 1; bounding box: 41×38×41 Å

Foldseek 3Di:
DCVVPVVPQAWDDDPQDTDRGSPDGPPDDPVPDPCNSVVVPPDDPDDDPDPVRVCVVVPDPDDPVRVVCCVPPVVVVVVVVVVVVVVD

Mean predicted aligned error: 9.65 Å